Protein AF-A0AB38FK82-F1 (afdb_monomer_lite)

InterPro domains:
  IPR029068 Glyoxalase/Bleomycin resistance protein/Dihydroxybiphenyl dioxygenase [G3DSA:3.10.180.10] (1-84)
  IPR029068 Glyoxalase/Bleomycin resistance protein/Dihydroxybiphenyl dioxygenase [SSF54593] (4-82)

Organism: Rhodococcus wratislaviensis (NCBI:txid44752)

Radius of gyration: 18.07 Å; chains: 1; bounding box: 60×30×43 Å

Sequence (99 aa):
MHGCEVVPPGSNVALVLLPVDSEIPVAIRLGTSDAQQALDKVREAGVTLHNQELVRMEGVPAMFSFTDPDGNGL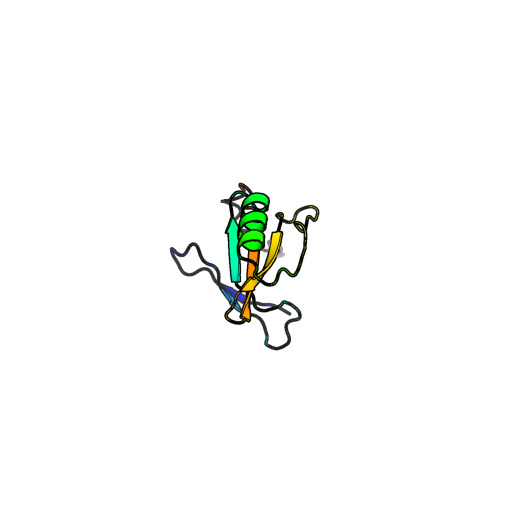VYLEETDQSGASVSATAPDQQREGA

Foldseek 3Di:
DDWDWDDPPPDPDIDTHDDPPDPDDDAAEEEDQDQQVVLVVVVVVVFAWPDPDWDDDPPAFTKTWTADPVRGIYMYGHDDPPPDPPPPPPDPDDDDDDD

Secondary structure (DSSP, 8-state):
---EEE--TT-S--EEEPPTT-SSPP-EEEEES-HHHHHHHHHHTT-EES-SS-EEETTEEEEEEEE-TT--EEEEEE--S-TT---------------

Structure (mmCIF, N/CA/C/O backbone):
data_AF-A0AB38FK82-F1
#
_entry.id   AF-A0AB38FK82-F1
#
loop_
_atom_site.group_PDB
_atom_site.id
_atom_site.type_symbol
_atom_site.label_atom_id
_atom_site.label_alt_id
_atom_site.label_comp_id
_atom_site.label_asym_id
_atom_site.label_entity_id
_atom_site.label_seq_id
_atom_site.pdbx_PDB_ins_code
_atom_site.Cartn_x
_atom_site.Cartn_y
_atom_site.Cartn_z
_atom_site.occupancy
_atom_site.B_iso_or_equiv
_atom_site.auth_seq_id
_atom_site.auth_comp_id
_atom_site.auth_asym_id
_atom_site.auth_atom_id
_atom_site.pdbx_PDB_model_num
ATOM 1 N N . MET A 1 1 ? 14.821 -14.920 -12.379 1.00 52.53 1 MET A N 1
ATOM 2 C CA . MET A 1 1 ? 13.838 -13.908 -11.949 1.00 52.53 1 MET A CA 1
ATOM 3 C C . MET A 1 1 ? 14.336 -12.533 -12.341 1.00 52.53 1 MET A C 1
ATOM 5 O O . MET A 1 1 ? 15.304 -12.091 -11.748 1.00 52.53 1 MET A O 1
ATOM 9 N N . HIS A 1 2 ? 13.713 -11.869 -13.308 1.00 72.62 2 HIS A N 1
ATOM 10 C CA . HIS A 1 2 ? 13.833 -10.415 -13.415 1.00 72.62 2 HIS A CA 1
ATOM 11 C C . HIS A 1 2 ? 12.448 -9.884 -13.766 1.00 72.62 2 HIS A C 1
ATOM 13 O O . HIS A 1 2 ? 11.953 -10.130 -14.864 1.00 72.62 2 HIS A O 1
ATOM 19 N N . GLY A 1 3 ? 11.794 -9.248 -12.793 1.00 77.06 3 GLY A N 1
ATOM 20 C CA . GLY A 1 3 ? 10.636 -8.415 -13.084 1.00 77.06 3 GLY A CA 1
ATOM 21 C C . GLY A 1 3 ? 11.072 -7.195 -13.893 1.00 77.06 3 GLY A C 1
ATOM 22 O O . GLY A 1 3 ? 12.253 -6.841 -13.907 1.00 77.06 3 GLY A O 1
ATOM 23 N N . CYS A 1 4 ? 10.131 -6.566 -14.584 1.00 90.44 4 CYS A N 1
ATOM 24 C CA . CYS A 1 4 ? 10.378 -5.306 -15.275 1.00 90.44 4 CYS A CA 1
ATOM 25 C C . CYS A 1 4 ? 9.643 -4.196 -14.537 1.00 90.44 4 CYS A C 1
ATOM 27 O O . CYS A 1 4 ? 8.424 -4.259 -14.396 1.00 90.44 4 CYS A O 1
ATOM 29 N N . GLU A 1 5 ? 10.382 -3.200 -14.064 1.00 92.12 5 GLU A N 1
ATOM 30 C CA . GLU A 1 5 ? 9.800 -1.982 -13.515 1.00 92.12 5 GLU A CA 1
ATOM 31 C C . GLU A 1 5 ? 9.714 -0.916 -14.604 1.00 92.12 5 GLU A C 1
ATOM 33 O O . GLU A 1 5 ? 10.672 -0.681 -15.345 1.00 92.12 5 GLU A O 1
ATOM 38 N N . VAL A 1 6 ? 8.555 -0.272 -14.703 1.00 94.12 6 VAL A N 1
ATOM 39 C CA . VAL A 1 6 ? 8.320 0.844 -15.613 1.00 94.12 6 VAL A CA 1
ATOM 40 C C . VAL A 1 6 ? 7.694 2.008 -14.860 1.00 94.12 6 VAL A C 1
ATOM 42 O O . VAL A 1 6 ? 6.720 1.845 -14.127 1.00 94.12 6 VAL A O 1
ATOM 45 N N . VAL A 1 7 ? 8.227 3.205 -15.092 1.00 95.94 7 VAL A N 1
ATOM 46 C CA . VAL A 1 7 ? 7.651 4.465 -14.614 1.00 95.94 7 VAL A CA 1
ATOM 47 C C . VAL A 1 7 ? 7.230 5.264 -15.844 1.00 95.94 7 VAL A C 1
ATOM 49 O O . VAL A 1 7 ? 8.094 5.779 -16.561 1.00 95.94 7 VAL A O 1
ATOM 52 N N . PRO A 1 8 ? 5.925 5.330 -16.161 1.00 93.12 8 PRO A N 1
ATOM 53 C CA . PRO A 1 8 ? 5.454 6.129 -17.282 1.00 93.12 8 PRO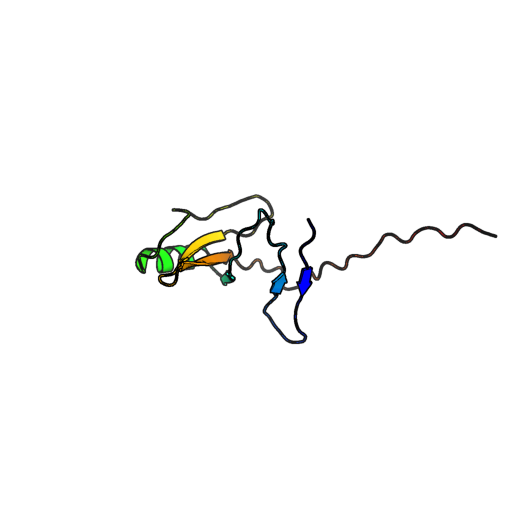 A CA 1
ATOM 54 C C . PRO A 1 8 ? 5.891 7.599 -17.140 1.00 93.12 8 PRO A C 1
ATOM 56 O O . PRO A 1 8 ? 5.878 8.128 -16.025 1.00 93.12 8 PRO A O 1
ATOM 59 N N . PRO A 1 9 ? 6.253 8.291 -18.236 1.00 93.94 9 PRO A N 1
ATOM 60 C CA . PRO A 1 9 ? 6.676 9.687 -18.166 1.00 93.94 9 PRO A CA 1
ATOM 61 C C . PRO A 1 9 ? 5.646 10.578 -17.458 1.00 93.94 9 PRO A C 1
ATOM 63 O O . PRO A 1 9 ? 4.474 10.596 -17.830 1.00 93.94 9 PRO A O 1
ATOM 66 N N . GLY A 1 10 ? 6.094 11.322 -16.441 1.00 93.69 10 GLY A N 1
ATOM 67 C CA . GLY A 1 10 ? 5.247 12.215 -15.639 1.00 93.69 10 GLY A CA 1
ATOM 68 C C . GLY A 1 10 ? 4.374 11.523 -14.583 1.00 93.69 10 GLY A C 1
ATOM 69 O O . GLY A 1 10 ? 3.591 12.199 -13.921 1.00 93.69 10 GLY A O 1
ATOM 70 N N . SER A 1 11 ? 4.489 10.203 -14.416 1.00 92.88 11 SER A N 1
ATOM 71 C CA . SER A 1 11 ? 3.767 9.441 -13.396 1.00 92.88 11 SER A CA 1
ATOM 72 C C . SER A 1 11 ? 4.563 9.357 -12.095 1.00 92.88 11 SER A C 1
ATOM 74 O O . SER A 1 11 ? 5.752 9.051 -12.114 1.00 92.88 11 SER A O 1
ATOM 76 N N . ASN A 1 12 ? 3.877 9.521 -10.962 1.00 90.19 12 ASN A N 1
ATOM 77 C CA . ASN A 1 12 ? 4.410 9.178 -9.635 1.00 90.19 12 ASN A CA 1
ATOM 78 C C . ASN A 1 12 ? 4.163 7.701 -9.269 1.00 90.19 12 ASN A C 1
ATOM 80 O O . ASN A 1 12 ? 4.458 7.272 -8.159 1.00 90.19 12 ASN A O 1
ATOM 84 N N . VAL A 1 13 ? 3.576 6.929 -10.187 1.00 92.25 13 VAL A N 1
ATOM 85 C CA . VAL A 1 13 ? 3.273 5.505 -10.025 1.00 92.25 13 VAL A CA 1
ATOM 86 C C . VAL A 1 13 ? 4.209 4.689 -10.906 1.00 92.25 13 VAL A C 1
ATOM 88 O O . VAL A 1 13 ? 4.288 4.931 -12.115 1.00 92.25 13 VAL A O 1
ATOM 91 N N . ALA A 1 14 ? 4.855 3.699 -10.296 1.00 92.75 14 ALA A N 1
ATOM 92 C CA . ALA A 1 14 ? 5.608 2.654 -10.974 1.00 92.75 14 ALA A CA 1
ATOM 93 C C . ALA A 1 14 ? 4.746 1.395 -11.143 1.00 92.75 14 ALA A C 1
ATOM 95 O O . ALA A 1 14 ? 3.921 1.065 -10.289 1.00 92.75 14 ALA A O 1
ATOM 96 N N . LEU A 1 15 ? 4.957 0.670 -12.237 1.00 93.69 15 LEU A N 1
ATOM 97 C CA . LEU A 1 15 ? 4.392 -0.656 -12.459 1.00 93.69 15 LEU A CA 1
ATOM 98 C C . LEU A 1 15 ? 5.528 -1.670 -12.455 1.00 93.69 15 LEU A C 1
ATOM 100 O O . LEU A 1 15 ? 6.497 -1.514 -13.193 1.00 93.69 15 LEU A O 1
ATOM 104 N N . VAL A 1 16 ? 5.379 -2.731 -11.668 1.00 93.50 16 VAL A N 1
ATOM 105 C CA . VAL A 1 16 ? 6.313 -3.858 -11.663 1.00 93.50 16 VAL A CA 1
ATOM 106 C C . VAL A 1 16 ? 5.613 -5.061 -12.278 1.00 93.50 16 VAL A C 1
ATOM 108 O O . VAL A 1 16 ? 4.637 -5.575 -11.735 1.00 93.50 16 VAL A O 1
ATOM 111 N N . LEU A 1 17 ? 6.112 -5.505 -13.428 1.00 92.38 17 LEU A N 1
ATOM 112 C CA . LEU A 1 17 ? 5.656 -6.711 -14.102 1.00 92.38 17 LEU A CA 1
ATOM 113 C C . LEU A 1 17 ? 6.402 -7.908 -13.527 1.00 92.38 17 LEU A C 1
ATOM 115 O O . LEU A 1 17 ? 7.626 -8.008 -13.647 1.00 92.38 17 LEU A O 1
ATOM 119 N N . LEU A 1 18 ? 5.651 -8.812 -12.909 1.00 90.81 18 LEU A N 1
ATOM 120 C CA . LEU A 1 18 ? 6.175 -10.039 -12.328 1.00 90.81 18 LEU A CA 1
ATOM 121 C C . LEU A 1 18 ? 5.904 -11.221 -13.270 1.00 90.81 18 LEU A C 1
ATOM 123 O O . LEU A 1 18 ? 4.816 -11.306 -13.846 1.00 90.81 18 LEU A O 1
ATOM 127 N N . PRO A 1 19 ? 6.865 -12.148 -13.428 1.00 90.69 19 PRO A N 1
ATOM 128 C CA . PRO A 1 19 ? 6.583 -13.462 -13.992 1.00 90.69 19 PRO A CA 1
ATOM 129 C C . PRO A 1 19 ? 5.453 -14.159 -13.226 1.00 90.69 19 PRO A C 1
ATOM 131 O O . PRO A 1 19 ? 5.304 -13.966 -12.021 1.00 90.69 19 PRO A O 1
ATOM 134 N N . VAL A 1 20 ? 4.678 -14.998 -13.916 1.00 88.75 20 VAL A N 1
ATOM 135 C CA . VAL A 1 20 ? 3.559 -15.740 -13.304 1.00 88.75 20 VAL A CA 1
ATOM 136 C C . VAL A 1 20 ? 4.008 -16.671 -12.171 1.00 88.75 20 VAL A C 1
ATOM 138 O O . VAL A 1 20 ? 3.240 -16.949 -11.260 1.00 88.75 20 VAL A O 1
ATOM 141 N N . ASP A 1 21 ? 5.257 -17.131 -12.222 1.00 89.88 21 ASP A N 1
ATOM 142 C CA . ASP A 1 21 ? 5.915 -17.986 -11.236 1.00 89.88 21 ASP A CA 1
ATOM 143 C C . ASP A 1 21 ? 6.752 -17.191 -10.219 1.00 89.88 21 ASP A C 1
ATOM 145 O O . ASP A 1 21 ? 7.599 -17.757 -9.530 1.00 89.88 21 ASP A O 1
ATOM 149 N N . SER A 1 22 ? 6.547 -15.873 -10.119 1.00 89.31 22 SER A N 1
ATOM 150 C CA . SER A 1 22 ? 7.245 -15.057 -9.131 1.00 89.31 22 SER A CA 1
ATOM 151 C C . SER A 1 22 ? 6.822 -15.425 -7.710 1.00 89.31 22 SER A C 1
ATOM 153 O O . SER A 1 22 ? 5.639 -15.494 -7.391 1.00 89.31 22 SER A O 1
ATOM 155 N N . GLU A 1 23 ? 7.809 -15.574 -6.828 1.00 88.69 23 GLU A N 1
ATOM 156 C CA . GLU A 1 23 ? 7.583 -15.726 -5.386 1.00 88.69 23 GLU A CA 1
ATOM 157 C C . GLU A 1 23 ? 7.134 -14.415 -4.717 1.00 88.69 23 GLU A C 1
ATOM 159 O O . GLU A 1 23 ? 6.717 -14.418 -3.560 1.00 88.69 23 GLU A O 1
ATOM 164 N N . ILE A 1 24 ? 7.215 -13.284 -5.428 1.00 84.94 24 ILE A N 1
ATOM 165 C CA . ILE A 1 24 ? 6.750 -11.988 -4.938 1.00 84.94 24 ILE A CA 1
ATOM 166 C C . ILE A 1 24 ? 5.233 -11.913 -5.148 1.00 84.94 24 ILE A C 1
ATOM 168 O O . ILE A 1 24 ? 4.779 -11.960 -6.294 1.00 84.94 24 ILE A O 1
ATOM 172 N N . PRO A 1 25 ? 4.430 -11.721 -4.086 1.00 84.25 25 PRO A N 1
ATOM 173 C CA . PRO A 1 25 ? 2.995 -11.543 -4.243 1.00 84.25 25 PRO A CA 1
ATOM 174 C C . PRO A 1 25 ? 2.667 -10.285 -5.054 1.00 84.25 25 PRO A C 1
ATOM 176 O O . PRO A 1 25 ? 3.254 -9.213 -4.844 1.00 84.25 25 PRO A O 1
ATOM 179 N N . VAL A 1 26 ? 1.681 -10.404 -5.945 1.00 90.12 26 VAL A N 1
ATOM 180 C CA . VAL A 1 26 ? 1.069 -9.247 -6.606 1.00 90.12 26 VAL A CA 1
ATOM 181 C C . VAL A 1 26 ? 0.392 -8.397 -5.536 1.00 90.12 26 VAL A C 1
ATOM 183 O O . VAL A 1 26 ? -0.465 -8.881 -4.800 1.00 90.12 26 VAL A O 1
ATOM 186 N N . ALA A 1 27 ? 0.798 -7.133 -5.439 1.00 93.00 27 ALA A N 1
ATOM 187 C CA . ALA A 1 27 ? 0.260 -6.202 -4.460 1.00 93.00 27 ALA A CA 1
ATOM 188 C C . ALA A 1 27 ? 0.371 -4.758 -4.947 1.00 93.00 27 ALA A C 1
ATOM 190 O O . ALA A 1 27 ? 1.321 -4.404 -5.654 1.00 93.00 27 ALA A O 1
ATOM 191 N N . ILE A 1 28 ? -0.563 -3.921 -4.49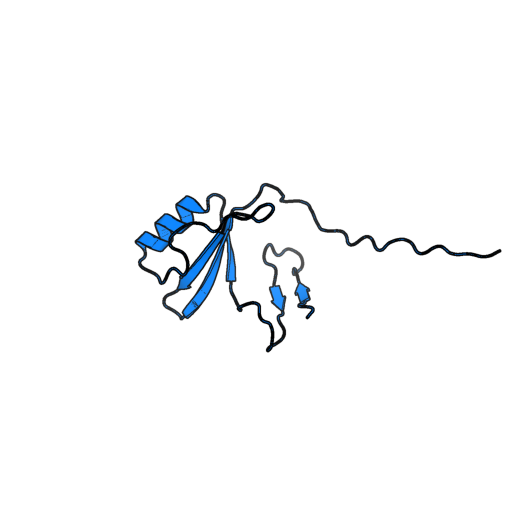9 1.00 95.44 28 ILE A N 1
ATOM 192 C CA . ILE A 1 28 ? -0.483 -2.467 -4.638 1.00 95.44 28 ILE A CA 1
ATOM 193 C C . ILE A 1 28 ? 0.376 -1.934 -3.493 1.00 95.44 28 ILE A C 1
ATOM 195 O O . ILE A 1 28 ? 0.089 -2.174 -2.322 1.00 95.44 28 ILE A O 1
ATOM 199 N N . ARG A 1 29 ? 1.444 -1.214 -3.836 1.00 94.69 29 ARG A N 1
ATOM 200 C CA . ARG A 1 29 ? 2.344 -0.579 -2.868 1.00 94.69 29 ARG A CA 1
ATOM 201 C C . ARG A 1 29 ? 2.048 0.912 -2.818 1.00 94.69 29 ARG A C 1
ATOM 203 O O . ARG A 1 29 ? 2.036 1.566 -3.858 1.00 94.69 29 ARG A O 1
ATOM 210 N N . LEU A 1 30 ? 1.789 1.422 -1.622 1.00 95.69 30 LEU A N 1
ATOM 211 C CA . LEU A 1 30 ? 1.387 2.800 -1.366 1.00 95.69 30 LEU A CA 1
ATOM 212 C C . LEU A 1 30 ? 2.383 3.454 -0.405 1.00 95.69 30 LEU A C 1
ATOM 214 O O . LEU A 1 30 ? 2.732 2.866 0.618 1.00 95.69 30 LEU A O 1
ATOM 218 N N . GLY A 1 31 ? 2.817 4.670 -0.730 1.00 95.12 31 GLY A N 1
ATOM 219 C CA . GLY A 1 31 ? 3.577 5.514 0.190 1.00 95.12 31 GLY A CA 1
ATOM 220 C C . GLY A 1 31 ? 2.678 6.108 1.276 1.00 95.12 31 GLY A C 1
ATOM 221 O O . GLY A 1 31 ? 1.490 6.358 1.052 1.00 95.12 31 GLY A O 1
ATOM 222 N N . THR A 1 32 ? 3.234 6.305 2.466 1.00 96.56 32 THR A N 1
ATOM 223 C CA . THR A 1 32 ? 2.638 7.103 3.541 1.00 96.56 32 THR A CA 1
ATOM 224 C C . THR A 1 32 ? 3.732 7.840 4.298 1.00 96.56 32 THR A C 1
ATOM 226 O O . THR A 1 32 ? 4.780 7.270 4.568 1.00 96.56 32 THR A O 1
ATOM 229 N N . SER A 1 33 ? 3.493 9.083 4.706 1.00 96.75 33 SER A N 1
ATOM 230 C CA . SER A 1 33 ? 4.451 9.838 5.526 1.00 96.75 33 SER A CA 1
ATOM 231 C C . SER A 1 33 ? 4.566 9.322 6.968 1.00 96.75 33 SER A C 1
ATOM 233 O O . SER A 1 33 ? 5.491 9.696 7.678 1.00 96.75 33 SER A O 1
ATOM 235 N N . ASP A 1 34 ? 3.587 8.533 7.421 1.00 96.88 34 ASP A N 1
ATOM 236 C CA . ASP A 1 34 ? 3.541 7.932 8.757 1.00 96.88 34 ASP A CA 1
ATOM 237 C C . ASP A 1 34 ? 2.908 6.541 8.646 1.00 96.88 34 ASP A C 1
ATOM 239 O O . ASP A 1 34 ? 1.699 6.389 8.411 1.00 96.88 34 ASP A O 1
ATOM 243 N N . ALA A 1 35 ? 3.736 5.503 8.754 1.00 97.50 35 ALA A N 1
ATOM 244 C CA . ALA A 1 35 ? 3.265 4.128 8.636 1.00 97.50 35 ALA A CA 1
ATOM 245 C C . ALA A 1 35 ? 2.456 3.682 9.858 1.00 97.50 35 ALA A C 1
ATOM 247 O O . ALA A 1 35 ? 1.541 2.868 9.716 1.00 97.50 35 ALA A O 1
ATOM 248 N N . GLN A 1 36 ? 2.743 4.223 11.044 1.00 97.69 36 GLN A N 1
ATOM 249 C CA . GLN A 1 36 ? 2.038 3.848 12.267 1.00 97.69 36 GLN A CA 1
ATOM 250 C C . GLN A 1 36 ? 0.608 4.384 12.240 1.00 97.69 36 GLN A C 1
ATOM 252 O O . GLN A 1 36 ? -0.338 3.623 12.441 1.00 97.69 36 GLN A O 1
ATOM 257 N N . GLN A 1 37 ? 0.437 5.658 11.885 1.00 98.12 37 GLN A N 1
ATOM 258 C CA . GLN A 1 37 ? -0.886 6.250 11.718 1.00 98.12 37 GLN A CA 1
ATOM 259 C C . GLN A 1 37 ? -1.700 5.518 10.639 1.00 98.12 37 GLN A C 1
ATOM 261 O O . GLN A 1 37 ? -2.906 5.320 10.804 1.00 98.12 37 GLN A O 1
ATOM 266 N N . ALA A 1 38 ? -1.068 5.117 9.531 1.00 97.69 38 ALA A N 1
ATOM 267 C CA . ALA A 1 38 ? -1.737 4.338 8.492 1.00 97.69 38 ALA A CA 1
ATOM 268 C C . ALA A 1 38 ? -2.190 2.962 9.011 1.00 97.69 38 ALA A C 1
ATOM 270 O O . ALA A 1 38 ? -3.339 2.581 8.786 1.00 97.69 38 ALA A O 1
ATOM 271 N N . LEU A 1 39 ? -1.334 2.244 9.747 1.00 98.00 39 LEU A N 1
ATOM 272 C CA . LEU A 1 39 ? -1.677 0.953 10.349 1.00 98.00 39 LEU A CA 1
ATOM 273 C C . LEU A 1 39 ? -2.854 1.076 11.319 1.00 98.00 39 LEU A C 1
ATOM 275 O O . LEU A 1 39 ? -3.774 0.262 11.260 1.00 98.00 39 LEU A O 1
ATOM 279 N N . ASP A 1 40 ? -2.858 2.095 12.177 1.00 97.81 40 ASP A N 1
ATOM 280 C CA . ASP A 1 40 ? -3.926 2.290 13.158 1.00 97.81 40 ASP A CA 1
ATOM 281 C C . ASP A 1 40 ? -5.275 2.558 12.471 1.00 97.81 40 ASP A C 1
ATOM 283 O O . ASP A 1 40 ? -6.262 1.899 12.797 1.00 97.81 40 ASP A O 1
ATOM 287 N N . LYS A 1 41 ? -5.306 3.398 11.426 1.00 97.19 41 LYS A N 1
ATOM 288 C CA . LYS A 1 41 ? -6.513 3.629 10.605 1.00 97.19 41 LYS A CA 1
ATOM 289 C C . LYS A 1 41 ? -7.008 2.359 9.915 1.00 97.19 41 LYS A C 1
ATOM 291 O O . LYS A 1 41 ? -8.206 2.086 9.886 1.00 97.19 41 LYS A O 1
ATOM 296 N N . VAL A 1 42 ? -6.094 1.582 9.336 1.00 96.75 42 VAL A N 1
ATOM 297 C CA . VAL A 1 42 ? -6.440 0.326 8.657 1.00 96.75 42 VAL A CA 1
ATOM 298 C C . VAL A 1 42 ? -6.972 -0.698 9.666 1.00 96.75 42 VAL A C 1
ATOM 300 O O . VAL A 1 42 ? -7.950 -1.390 9.383 1.00 96.75 42 VAL A O 1
ATOM 303 N N . ARG A 1 43 ? -6.394 -0.758 10.869 1.00 96.19 43 ARG A N 1
ATOM 304 C CA . ARG A 1 43 ? -6.878 -1.608 11.962 1.00 96.19 43 ARG A CA 1
ATOM 305 C C . ARG A 1 43 ? -8.282 -1.201 12.409 1.00 96.19 43 ARG A C 1
ATOM 307 O O . ARG A 1 43 ? -9.137 -2.068 12.564 1.00 96.19 43 ARG A O 1
ATOM 314 N N . GLU A 1 44 ? -8.531 0.094 12.585 1.00 97.25 44 GLU A N 1
ATOM 315 C CA . GLU A 1 44 ? -9.854 0.635 12.929 1.00 97.25 44 GLU A CA 1
ATOM 316 C C . GLU A 1 44 ? -10.914 0.310 11.868 1.00 97.25 44 GLU A C 1
ATOM 318 O O . GLU A 1 44 ? -12.066 0.047 12.210 1.00 97.25 44 GLU A O 1
ATOM 323 N N . ALA A 1 45 ? -10.525 0.260 10.591 1.00 95.94 45 ALA A N 1
ATOM 324 C CA . ALA A 1 45 ? -11.407 -0.134 9.495 1.00 95.94 45 ALA A CA 1
ATOM 325 C C . ALA A 1 45 ? -11.772 -1.634 9.497 1.00 95.94 45 ALA A C 1
ATOM 327 O O . ALA A 1 45 ? -12.665 -2.041 8.756 1.00 95.94 45 ALA A O 1
ATOM 328 N N . GLY A 1 46 ? -11.107 -2.462 10.314 1.00 93.75 46 GLY A N 1
ATOM 329 C CA . GLY A 1 46 ? -11.441 -3.878 10.487 1.00 93.75 46 GLY A CA 1
ATOM 330 C C . GLY A 1 46 ? -11.113 -4.767 9.283 1.00 93.75 46 GLY A C 1
ATOM 331 O O . GLY A 1 46 ? -11.718 -5.827 9.129 1.00 93.75 46 GLY A O 1
ATOM 332 N N . VAL A 1 47 ? -10.182 -4.349 8.419 1.00 94.62 47 VAL A N 1
ATOM 333 C CA . VAL A 1 47 ? -9.730 -5.167 7.281 1.00 94.62 47 VAL A CA 1
ATOM 334 C C . VAL A 1 47 ? -8.772 -6.279 7.725 1.00 94.62 47 VAL A C 1
ATOM 336 O O . VAL A 1 47 ? -8.263 -6.284 8.849 1.00 94.62 47 VAL A O 1
ATOM 339 N N . THR A 1 48 ? -8.496 -7.234 6.832 1.00 95.38 48 THR A N 1
ATOM 340 C CA . THR A 1 48 ? -7.614 -8.368 7.149 1.00 95.38 48 THR A CA 1
ATOM 341 C C . THR A 1 48 ? -6.156 -7.919 7.145 1.00 95.38 48 THR A C 1
ATOM 343 O O . THR A 1 48 ? -5.545 -7.789 6.087 1.00 95.38 48 THR A O 1
ATOM 346 N N . LEU A 1 49 ? -5.592 -7.687 8.330 1.00 96.88 49 LEU A N 1
ATOM 347 C CA . LEU A 1 49 ? -4.165 -7.419 8.511 1.00 96.88 49 LEU A CA 1
ATOM 348 C C . LEU A 1 49 ? -3.351 -8.716 8.435 1.00 96.88 49 LEU A C 1
ATOM 350 O O . LEU A 1 49 ? -3.680 -9.699 9.099 1.00 96.88 49 LEU A O 1
ATOM 354 N N . HIS A 1 50 ? -2.234 -8.685 7.709 1.00 95.50 50 HIS A N 1
ATOM 355 C CA . HIS A 1 50 ? -1.272 -9.798 7.675 1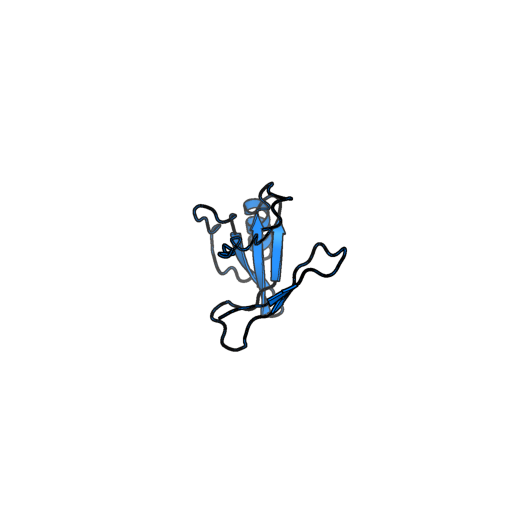.00 95.50 50 HIS A CA 1
ATOM 356 C C . HIS A 1 50 ? -0.180 -9.657 8.741 1.00 95.50 50 HIS A C 1
ATOM 358 O O . HIS A 1 50 ? 0.500 -10.624 9.079 1.00 95.50 50 HIS A O 1
ATOM 364 N N . ASN A 1 51 ? -0.031 -8.455 9.307 1.00 93.75 51 ASN A N 1
ATOM 365 C CA . ASN A 1 51 ? 0.893 -8.140 10.390 1.00 93.75 51 ASN A CA 1
ATOM 366 C C . ASN A 1 51 ? 0.164 -7.305 11.451 1.00 93.75 51 ASN A C 1
ATOM 368 O O . ASN A 1 51 ? -0.545 -6.359 11.118 1.00 93.75 51 ASN A O 1
ATOM 372 N N . GLN A 1 52 ? 0.340 -7.644 12.731 1.00 92.75 52 GLN A N 1
ATOM 373 C CA . GLN A 1 52 ? -0.264 -6.878 13.832 1.00 92.75 52 GLN A CA 1
ATOM 374 C C . GLN A 1 52 ? 0.484 -5.568 14.111 1.00 92.75 52 GLN A C 1
ATOM 376 O O . GLN A 1 52 ? -0.110 -4.612 14.607 1.00 92.75 52 GLN A O 1
ATOM 381 N N . GLU A 1 53 ? 1.768 -5.523 13.761 1.00 96.50 53 GLU A N 1
ATOM 382 C CA . GLU A 1 53 ? 2.679 -4.398 13.957 1.00 96.50 53 GLU A CA 1
ATOM 383 C C . GLU A 1 53 ? 3.441 -4.106 12.660 1.00 96.50 53 GLU A C 1
ATOM 385 O O . GLU A 1 53 ? 3.457 -4.926 11.735 1.00 96.50 53 GLU A O 1
ATOM 390 N N . LEU A 1 54 ? 4.086 -2.939 12.599 1.00 97.75 54 LEU A N 1
ATOM 391 C CA . LEU A 1 54 ? 4.948 -2.575 11.479 1.00 97.75 54 LEU A CA 1
ATOM 392 C C . LEU A 1 54 ? 6.124 -3.545 11.363 1.00 97.75 54 LEU A C 1
ATOM 394 O O . LEU A 1 54 ? 6.858 -3.791 12.321 1.00 97.75 54 LEU A O 1
ATOM 398 N N . VAL A 1 55 ? 6.353 -4.028 10.150 1.00 97.12 55 VAL A N 1
ATOM 399 C CA . VAL A 1 55 ? 7.570 -4.740 9.784 1.00 97.12 55 VAL A CA 1
ATOM 400 C C . VAL A 1 55 ? 8.691 -3.716 9.647 1.00 97.12 55 VAL A C 1
ATOM 402 O O . VAL A 1 55 ? 8.569 -2.737 8.908 1.00 97.12 55 VAL A O 1
ATOM 405 N N . ARG A 1 56 ? 9.788 -3.940 10.372 1.00 95.94 56 ARG A N 1
ATOM 406 C CA . ARG A 1 56 ? 10.981 -3.087 10.355 1.00 95.94 56 ARG A CA 1
ATOM 407 C C . ARG A 1 56 ? 12.208 -3.950 10.097 1.00 95.94 56 ARG A C 1
ATOM 409 O O . ARG A 1 56 ? 12.437 -4.928 10.805 1.00 95.94 56 ARG A O 1
ATOM 416 N N . MET A 1 57 ? 12.981 -3.585 9.084 1.00 94.44 57 MET A N 1
ATOM 417 C CA . MET A 1 57 ? 14.235 -4.240 8.715 1.00 94.44 57 MET A CA 1
ATOM 418 C C . MET A 1 57 ? 15.276 -3.162 8.412 1.00 94.44 57 MET A C 1
ATOM 420 O O . MET A 1 57 ? 14.930 -2.074 7.956 1.00 94.44 57 MET A O 1
ATOM 424 N N . GLU A 1 58 ? 16.548 -3.444 8.683 1.00 92.56 58 GLU A N 1
ATOM 425 C CA . GLU A 1 58 ? 17.626 -2.493 8.408 1.00 92.56 58 GLU A CA 1
ATOM 426 C C . GLU A 1 58 ? 17.678 -2.146 6.912 1.00 92.56 58 GLU A C 1
ATOM 428 O O . GLU A 1 58 ? 17.668 -3.030 6.058 1.00 92.56 58 GLU A O 1
ATOM 433 N N . GL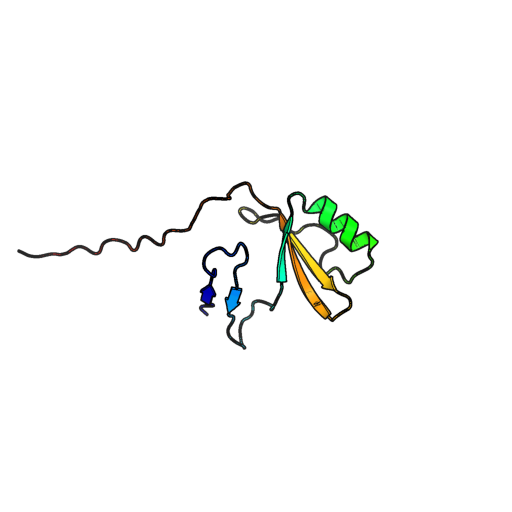Y A 1 59 ? 17.703 -0.848 6.597 1.00 89.88 59 GLY A N 1
ATOM 434 C CA . GLY A 1 59 ? 17.758 -0.356 5.217 1.00 89.88 59 GLY A CA 1
ATOM 435 C C . GLY A 1 59 ? 16.453 -0.476 4.420 1.00 89.88 59 GLY A C 1
ATOM 436 O O . GLY A 1 59 ? 16.429 -0.070 3.261 1.00 89.88 59 GLY A O 1
ATOM 437 N N . VAL A 1 60 ? 15.370 -0.986 5.015 1.00 91.88 60 VAL A N 1
ATOM 438 C CA . VAL A 1 60 ? 14.052 -1.096 4.373 1.00 91.88 60 VAL A CA 1
ATOM 439 C C . VAL A 1 60 ? 13.070 -0.157 5.077 1.00 91.88 60 VAL A C 1
ATOM 441 O O . VAL A 1 60 ? 13.021 -0.158 6.311 1.00 91.88 60 VAL A O 1
ATOM 444 N N . PRO A 1 61 ? 12.271 0.636 4.338 1.00 95.88 61 PRO A N 1
ATOM 445 C CA . PRO A 1 61 ? 11.232 1.454 4.948 1.00 95.88 61 PRO A CA 1
ATOM 446 C C . PRO A 1 61 ? 10.265 0.627 5.799 1.00 95.88 61 PRO A C 1
ATOM 448 O O . PRO A 1 61 ? 9.947 -0.516 5.465 1.00 95.88 61 PRO A O 1
ATOM 451 N N . ALA A 1 62 ? 9.779 1.211 6.896 1.00 97.06 62 ALA A N 1
ATOM 452 C CA . ALA A 1 62 ? 8.777 0.556 7.728 1.00 97.06 62 ALA A CA 1
ATOM 453 C C . ALA A 1 62 ? 7.510 0.295 6.911 1.00 97.06 62 ALA A C 1
ATOM 455 O O . ALA A 1 62 ? 7.082 1.145 6.132 1.00 97.06 62 ALA A O 1
ATOM 456 N N . MET A 1 63 ? 6.912 -0.881 7.071 1.00 97.06 63 MET A N 1
ATOM 457 C CA . MET A 1 63 ? 5.810 -1.298 6.207 1.00 97.06 63 MET A CA 1
ATOM 458 C C . MET A 1 63 ? 4.841 -2.244 6.908 1.00 97.06 63 MET A C 1
ATOM 460 O O . MET A 1 63 ? 5.177 -2.878 7.906 1.00 97.06 63 MET A O 1
ATOM 464 N N . PHE A 1 64 ? 3.640 -2.384 6.362 1.00 97.56 64 PHE A N 1
ATOM 465 C CA . PHE A 1 64 ? 2.703 -3.443 6.735 1.00 97.56 64 PHE A CA 1
ATOM 466 C C . PHE A 1 64 ? 1.851 -3.838 5.532 1.00 97.56 64 PHE A C 1
ATOM 468 O O . PHE A 1 64 ? 1.726 -3.074 4.572 1.00 97.56 64 PHE A O 1
ATOM 475 N N . SER A 1 65 ? 1.269 -5.035 5.584 1.00 97.00 65 SER A N 1
ATOM 476 C CA . SER A 1 65 ? 0.421 -5.553 4.513 1.00 97.00 65 SER A CA 1
ATOM 477 C C . SER A 1 65 ? -0.955 -5.973 5.015 1.00 97.00 65 SER A C 1
ATOM 479 O O . SER A 1 65 ? -1.122 -6.388 6.166 1.00 97.00 65 SER A O 1
ATOM 481 N N . PHE A 1 66 ? -1.949 -5.842 4.143 1.00 96.88 66 PHE A N 1
ATOM 482 C CA . PHE A 1 66 ? -3.338 -6.178 4.429 1.00 96.88 66 PHE A CA 1
ATOM 483 C C . PHE A 1 66 ? -4.084 -6.563 3.150 1.00 96.88 66 PHE A C 1
ATOM 485 O O . PHE A 1 66 ? -3.603 -6.333 2.038 1.00 96.88 66 PHE A O 1
ATOM 492 N N . THR A 1 67 ? -5.258 -7.162 3.319 1.00 96.94 67 THR A N 1
ATOM 493 C CA . THR A 1 67 ? -6.201 -7.444 2.237 1.00 96.94 67 THR A CA 1
ATOM 494 C C . THR A 1 67 ? -7.439 -6.577 2.412 1.00 96.94 67 THR A C 1
ATOM 496 O O . THR A 1 67 ? -8.049 -6.577 3.487 1.00 96.94 67 THR A O 1
ATOM 499 N N . ASP A 1 68 ? -7.784 -5.819 1.373 1.00 94.69 68 ASP A N 1
ATOM 500 C CA . ASP A 1 68 ? -9.012 -5.022 1.354 1.00 94.69 68 ASP A CA 1
ATOM 501 C C . ASP A 1 68 ? -10.266 -5.916 1.208 1.00 94.69 68 ASP A C 1
ATOM 503 O O . ASP A 1 68 ? -10.150 -7.122 0.967 1.00 94.69 68 ASP A O 1
ATOM 507 N N . PRO A 1 69 ? -11.484 -5.367 1.369 1.00 95.06 69 PRO A N 1
ATOM 508 C CA . PRO A 1 69 ? -12.716 -6.146 1.230 1.00 95.06 69 PRO A CA 1
ATOM 509 C C . PRO A 1 69 ? -12.925 -6.797 -0.147 1.00 95.06 69 PRO A C 1
ATOM 511 O O . PRO A 1 69 ? -13.686 -7.759 -0.241 1.00 95.06 69 PRO A O 1
ATOM 514 N N . ASP A 1 70 ? -12.250 -6.302 -1.187 1.00 94.31 70 ASP A N 1
ATOM 515 C CA . ASP A 1 70 ? -12.333 -6.824 -2.554 1.00 94.31 70 ASP A CA 1
ATOM 516 C C . ASP A 1 70 ? -11.313 -7.949 -2.815 1.00 94.31 70 ASP A C 1
ATOM 518 O O . ASP A 1 70 ? -11.327 -8.581 -3.873 1.00 94.31 70 ASP A O 1
ATOM 522 N N . GLY A 1 71 ? -10.447 -8.247 -1.842 1.00 93.44 71 GLY A N 1
ATOM 523 C CA . GLY A 1 71 ? -9.441 -9.299 -1.933 1.00 93.44 71 GLY A CA 1
ATOM 524 C C . GLY A 1 71 ? -8.107 -8.842 -2.524 1.00 93.44 71 GLY A C 1
ATOM 525 O O . GLY A 1 71 ? -7.235 -9.683 -2.756 1.00 93.44 71 GLY A O 1
ATOM 526 N N . ASN A 1 72 ? -7.902 -7.541 -2.750 1.00 94.31 72 ASN A N 1
ATOM 527 C CA . ASN A 1 72 ? -6.625 -7.029 -3.238 1.00 94.31 72 ASN A CA 1
ATOM 528 C C . ASN A 1 72 ? -5.582 -7.066 -2.119 1.00 94.31 72 ASN A C 1
ATOM 530 O O . ASN A 1 72 ? -5.866 -6.717 -0.974 1.00 94.31 72 ASN A O 1
ATOM 534 N N . GLY A 1 73 ? -4.351 -7.456 -2.452 1.00 95.50 73 GLY A N 1
ATOM 535 C CA . GLY A 1 73 ? -3.207 -7.312 -1.555 1.00 95.50 73 GLY A CA 1
ATOM 536 C C . GLY A 1 73 ? -2.660 -5.888 -1.605 1.00 95.50 73 GLY A C 1
ATOM 537 O O . GLY A 1 73 ? -2.304 -5.400 -2.682 1.00 95.50 73 GLY A O 1
ATOM 538 N N . LEU A 1 74 ? -2.555 -5.232 -0.452 1.00 97.38 74 LEU A N 1
ATOM 539 C CA . LEU A 1 74 ? -1.971 -3.900 -0.328 1.00 97.38 74 LEU A CA 1
ATOM 540 C C . LEU A 1 74 ? -0.827 -3.887 0.675 1.00 97.38 74 LEU A C 1
ATOM 542 O O . LEU A 1 74 ? -0.794 -4.652 1.641 1.00 97.38 74 LEU A O 1
ATOM 546 N N . VAL A 1 75 ? 0.105 -2.975 0.435 1.00 97.06 75 VAL A N 1
ATOM 547 C CA . VAL A 1 75 ? 1.259 -2.725 1.288 1.00 97.06 75 VAL A CA 1
ATOM 548 C C . VAL A 1 75 ? 1.428 -1.220 1.440 1.00 97.06 75 VAL A C 1
ATOM 550 O O . VAL A 1 75 ? 1.612 -0.525 0.442 1.00 97.06 75 VAL A O 1
ATOM 553 N N . TYR A 1 76 ? 1.412 -0.727 2.674 1.00 97.44 76 TYR A N 1
ATOM 554 C CA . TYR A 1 76 ? 1.865 0.631 2.972 1.00 97.44 76 TYR A CA 1
ATOM 555 C C . TYR A 1 76 ? 3.345 0.606 3.328 1.00 97.44 76 TYR A C 1
ATOM 557 O O . TYR A 1 76 ? 3.773 -0.253 4.100 1.00 97.44 76 TYR A O 1
ATOM 565 N N . LEU A 1 77 ? 4.105 1.551 2.779 1.00 97.00 77 LEU A N 1
ATOM 566 C CA . LEU A 1 77 ? 5.506 1.792 3.103 1.00 97.00 77 LEU A CA 1
ATOM 567 C C . LEU A 1 77 ? 5.673 3.238 3.558 1.00 97.00 77 LEU A C 1
ATOM 569 O O . LEU A 1 77 ? 5.128 4.150 2.937 1.00 97.00 77 LEU A O 1
ATOM 573 N N . GLU A 1 78 ? 6.437 3.437 4.624 1.00 97.25 78 GLU A N 1
ATOM 574 C CA . GLU A 1 78 ? 6.803 4.770 5.081 1.00 97.25 78 GLU A CA 1
ATOM 575 C C . GLU A 1 78 ? 7.679 5.454 4.027 1.00 97.25 78 GLU A C 1
ATOM 577 O O . GLU A 1 78 ? 8.677 4.899 3.562 1.00 97.25 78 GLU A O 1
ATOM 582 N N . GLU A 1 79 ? 7.299 6.656 3.623 1.00 93.69 79 GLU A N 1
ATOM 583 C CA . GLU A 1 79 ? 8.100 7.483 2.740 1.00 93.69 79 GLU A CA 1
ATOM 584 C C . GLU A 1 79 ? 9.373 7.862 3.490 1.00 93.69 79 GLU A C 1
ATOM 586 O O . GLU A 1 79 ? 9.351 8.542 4.513 1.00 93.69 79 GLU A O 1
ATOM 591 N N . THR A 1 80 ? 10.507 7.383 2.991 1.00 81.75 80 THR A N 1
ATOM 592 C CA . THR A 1 80 ? 11.796 7.920 3.420 1.00 81.75 80 THR A CA 1
ATOM 593 C C . THR A 1 80 ? 12.070 9.152 2.572 1.00 81.75 80 THR A C 1
ATOM 595 O O . THR A 1 80 ? 11.799 9.137 1.371 1.00 81.75 80 THR A O 1
ATOM 598 N N . ASP A 1 81 ? 12.646 10.202 3.159 1.00 59.88 81 ASP A N 1
ATOM 599 C CA . ASP A 1 81 ? 13.024 11.454 2.474 1.00 59.88 81 ASP A CA 1
ATOM 600 C C . ASP A 1 81 ? 14.050 11.271 1.324 1.00 59.88 81 ASP A C 1
ATOM 602 O O . ASP A 1 81 ? 14.632 12.231 0.822 1.00 59.88 81 ASP A O 1
ATOM 606 N N . GLN A 1 82 ? 14.266 10.049 0.832 1.00 50.12 82 GLN A N 1
ATOM 607 C CA . GLN A 1 82 ? 14.950 9.759 -0.424 1.00 50.12 82 GLN A CA 1
ATOM 608 C C . GLN A 1 82 ? 14.025 9.942 -1.638 1.00 50.12 82 GLN A C 1
ATOM 610 O O . GLN A 1 82 ? 13.973 9.113 -2.545 1.00 50.12 82 GLN A O 1
ATOM 615 N N . SER A 1 83 ? 13.339 11.080 -1.713 1.00 45.97 83 SER A N 1
ATOM 616 C CA . SER A 1 83 ? 12.823 11.578 -2.988 1.00 45.97 83 SER A CA 1
ATOM 617 C C . SER A 1 83 ? 14.003 12.115 -3.812 1.00 45.97 83 SER A C 1
ATOM 619 O O . SER A 1 83 ? 14.267 13.313 -3.811 1.00 45.97 83 SER A O 1
ATOM 621 N N . GLY A 1 84 ? 14.776 11.238 -4.468 1.00 38.28 84 GLY A N 1
ATOM 622 C CA . GLY A 1 84 ? 15.839 11.697 -5.378 1.00 38.28 84 GLY A CA 1
ATOM 623 C C . GLY A 1 84 ? 16.954 10.731 -5.783 1.00 38.28 84 GLY A C 1
ATOM 624 O O . GLY A 1 84 ? 17.765 11.105 -6.625 1.00 38.28 84 GLY A O 1
ATOM 625 N N . ALA A 1 85 ? 17.034 9.507 -5.259 1.00 36.59 85 ALA A N 1
ATOM 626 C CA . ALA A 1 85 ? 18.017 8.539 -5.748 1.00 36.59 85 ALA A CA 1
ATOM 627 C C . ALA A 1 85 ? 17.405 7.691 -6.868 1.00 36.59 85 ALA A C 1
ATOM 629 O O . ALA A 1 85 ? 17.068 6.524 -6.687 1.00 36.59 85 ALA A O 1
ATOM 630 N N . SER A 1 86 ? 17.283 8.285 -8.059 1.00 39.84 86 SER A N 1
ATOM 631 C CA . SER A 1 86 ? 17.329 7.495 -9.285 1.00 39.84 86 SER A CA 1
ATOM 632 C C . SER A 1 86 ? 18.596 6.646 -9.213 1.00 39.84 86 SER A C 1
ATOM 634 O O . SER A 1 86 ? 19.707 7.179 -9.280 1.00 39.84 86 SER A O 1
ATOM 636 N N . VAL A 1 87 ? 18.447 5.340 -9.024 1.00 39.56 87 VAL A N 1
ATOM 637 C CA . VAL A 1 87 ? 19.544 4.392 -9.185 1.00 39.56 87 VAL A CA 1
ATOM 638 C C . VAL A 1 87 ? 19.957 4.419 -10.658 1.00 39.56 87 VAL A C 1
ATOM 640 O O . VAL A 1 87 ? 19.462 3.661 -11.485 1.00 39.56 87 VAL A O 1
ATOM 643 N N . SER A 1 88 ? 20.854 5.345 -11.011 1.00 34.59 88 SER A N 1
ATOM 644 C CA . SER A 1 88 ? 21.646 5.231 -12.229 1.00 34.59 88 SER A CA 1
ATOM 645 C C . SER A 1 88 ? 22.461 3.958 -12.086 1.00 34.59 88 SER A C 1
ATOM 647 O O . SER A 1 88 ? 23.468 3.922 -11.378 1.00 34.59 88 SER A O 1
ATOM 649 N N . ALA A 1 89 ? 22.015 2.903 -12.758 1.00 38.47 89 ALA A N 1
ATOM 650 C CA . ALA A 1 89 ? 22.867 1.789 -13.114 1.00 38.47 89 ALA A CA 1
ATOM 651 C C . ALA A 1 89 ? 23.941 2.314 -14.083 1.00 38.47 89 ALA A C 1
ATOM 653 O O . ALA A 1 89 ? 23.831 2.187 -15.300 1.00 38.47 89 ALA A O 1
ATOM 654 N N . THR A 1 90 ? 24.977 2.953 -13.540 1.00 30.17 90 THR A N 1
ATOM 655 C CA . THR A 1 90 ? 26.230 3.157 -14.258 1.00 30.17 90 THR A CA 1
ATOM 656 C C . THR A 1 90 ? 26.883 1.787 -14.357 1.00 30.17 90 THR A C 1
ATOM 658 O O . THR A 1 90 ? 27.416 1.262 -13.379 1.00 30.17 90 THR A O 1
ATOM 661 N N . ALA A 1 91 ? 26.785 1.178 -15.538 1.00 33.31 91 ALA A N 1
ATOM 662 C CA . ALA A 1 91 ? 27.583 0.016 -15.889 1.00 33.31 91 ALA A CA 1
ATOM 663 C C . ALA A 1 91 ? 29.079 0.357 -15.720 1.00 33.31 91 ALA A C 1
ATOM 665 O O . ALA A 1 91 ? 29.484 1.467 -16.077 1.00 33.31 91 ALA A O 1
ATOM 666 N N . PRO A 1 92 ? 29.912 -0.555 -15.188 1.00 31.97 92 PRO A N 1
ATOM 667 C CA . PRO A 1 92 ? 31.347 -0.336 -15.143 1.00 31.97 92 PRO A CA 1
ATOM 668 C C . PRO A 1 92 ? 31.890 -0.264 -16.573 1.00 31.97 92 PRO A C 1
ATOM 670 O O . PRO A 1 92 ? 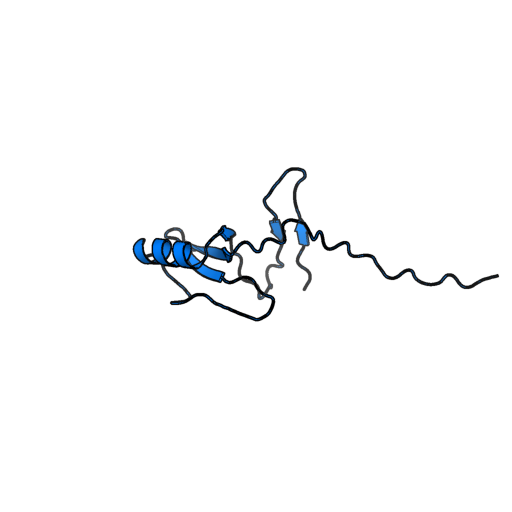31.670 -1.166 -17.384 1.00 31.97 92 PRO A O 1
ATOM 673 N N . ASP A 1 93 ? 32.579 0.838 -16.857 1.00 36.31 93 ASP A N 1
ATOM 674 C CA . ASP A 1 93 ? 33.331 1.087 -18.081 1.00 36.31 93 ASP A CA 1
ATOM 675 C C . ASP A 1 93 ? 34.358 -0.041 -18.277 1.00 36.31 93 ASP A C 1
ATOM 677 O O . ASP A 1 93 ? 35.353 -0.146 -17.555 1.00 36.31 93 ASP A O 1
ATOM 681 N N . GLN A 1 94 ? 34.073 -0.955 -19.210 1.00 43.22 94 GLN A N 1
ATOM 682 C CA . GLN A 1 94 ? 35.027 -1.971 -19.640 1.00 43.22 94 GLN A CA 1
ATOM 683 C C . GLN A 1 94 ? 36.043 -1.318 -20.575 1.00 43.22 94 GLN A C 1
ATOM 685 O O . GLN A 1 94 ? 35.794 -1.117 -21.762 1.00 43.22 94 GLN A O 1
ATOM 690 N N . GLN A 1 95 ? 37.193 -1.002 -19.985 1.00 40.91 95 GLN A N 1
ATOM 691 C CA . GLN A 1 95 ? 38.537 -1.137 -20.539 1.00 40.91 95 GLN A CA 1
ATOM 692 C C . GLN A 1 95 ? 38.593 -1.493 -22.036 1.00 40.91 95 GLN A C 1
ATOM 694 O O . GLN A 1 95 ? 38.401 -2.645 -22.427 1.00 40.91 95 GLN A O 1
ATOM 699 N N . ARG A 1 96 ? 38.940 -0.511 -22.875 1.00 40.16 96 ARG A N 1
ATOM 700 C CA . ARG A 1 96 ? 39.501 -0.782 -24.203 1.00 40.16 96 ARG A CA 1
ATOM 701 C C . ARG A 1 96 ? 41.021 -0.826 -24.107 1.00 40.16 96 ARG A C 1
ATOM 703 O O . ARG A 1 96 ? 41.670 0.199 -23.930 1.00 40.16 96 ARG A O 1
ATOM 710 N N . GLU A 1 97 ? 41.558 -2.034 -24.224 1.00 39.84 97 GLU A N 1
ATOM 711 C CA . GLU A 1 97 ? 42.930 -2.291 -24.662 1.00 39.84 97 GLU A CA 1
ATOM 712 C C . GLU A 1 97 ? 43.106 -1.950 -26.157 1.00 39.84 97 GLU A C 1
ATOM 714 O O . GLU A 1 97 ? 42.175 -2.113 -26.948 1.00 39.84 97 GLU A O 1
ATOM 719 N N . GLY A 1 98 ? 44.330 -1.553 -26.534 1.00 42.75 98 GLY A N 1
ATOM 720 C CA . GLY A 1 98 ? 44.826 -1.417 -27.917 1.00 42.75 98 GLY A CA 1
ATOM 721 C C . GLY A 1 98 ? 44.741 0.019 -28.459 1.00 42.75 98 GLY A C 1
ATOM 722 O O . GLY A 1 98 ? 43.663 0.600 -28.470 1.00 42.75 98 GLY A O 1
ATOM 723 N N . ALA A 1 99 ? 45.803 0.668 -28.940 1.00 40.62 99 ALA A N 1
ATOM 724 C CA . ALA A 1 99 ? 47.085 0.207 -29.477 1.00 40.62 99 ALA A CA 1
ATOM 725 C C . ALA A 1 99 ? 48.168 1.289 -29.307 1.00 40.62 99 ALA A C 1
ATOM 727 O O . ALA A 1 99 ? 47.791 2.475 -29.165 1.00 40.62 99 ALA A O 1
#

pLDDT: mean 83.07, std 21.89, range [30.17, 98.12]